Protein AF-A0A7Y2C614-F1 (afdb_monomer)

Solvent-accessible surface area (backbone atoms only — not comparable to full-atom values): 9494 Å² total; per-residue (Å²): 139,79,87,82,84,84,81,88,76,89,83,81,56,65,73,53,53,55,50,49,54,54,52,40,41,75,61,84,41,63,89,49,64,49,43,45,49,85,45,67,64,65,58,28,58,94,60,48,31,34,58,97,45,96,91,49,75,61,39,69,58,68,28,55,47,44,33,41,25,69,54,61,46,73,26,43,37,37,34,22,42,84,86,68,48,63,37,34,73,50,75,46,79,42,54,58,39,83,37,81,40,85,37,59,55,62,41,41,70,73,58,49,68,58,92,55,95,81,45,91,43,73,86,66,60,60,34,84,73,67,50,25,65,67,64,63,46,56,34,34,43,35,44,35,47,90,92,44,71,27,60,32,66,37,75,32,43,74,57,130

pLDDT: mean 85.51, std 15.62, range [33.28, 97.94]

Nearest PDB structures (foldseek):
  6ej9-assembly1_A  TM=6.395E-01  e=1.000E-02  Homo sapiens
  6ejd-assembly1_A  TM=6.371E-01  e=1.000E-02  Homo sapiens
  6foa-assembly1_A  TM=6.593E-01  e=1.652E-02  Homo sapiens
  6eja-assembly1_A  TM=6.720E-01  e=2.309E-02  Homo sapiens
  5n6u-assembly2_D  TM=4.692E-01  e=2.886E-02  Dictyoglomus thermophilum H-6-12

Mean predicted aligned error: 7.91 Å

Sequence (160 aa):
READLLVGTHGRSIFKIDLEHVRAVAGDVADQSLFVFDIDVPRFQEGWGTRRASYVDYRVPSAEIVVYSASAGEAQLALSDEDGRSLKDWKTQLDAGLNYLDYDLTVDTEKLRSRRKNNPYADWGPSDDGQTYLREGTYQITVTLGSDSASSEIELKSGR

Foldseek 3Di:
DDPDDDDDDPDDPPVVVVVVLVVCCVPVCVPPQKEKDAKDFDADDPQAQHDPDPPDDGRFTKIKIKMAHQAWDKKKKFKFAPVRQTFAIDIDTDHHGIDIDIDRQFGDPVSQDDPDPPRVCPVFAAHPNRTTHDHAHKMKMWMDDDPDIYIYIDGHHHDD

Structure (mmCIF, N/CA/C/O backbone):
data_AF-A0A7Y2C614-F1
#
_entry.id   AF-A0A7Y2C614-F1
#
loop_
_atom_site.group_PDB
_atom_site.id
_atom_site.type_symbol
_atom_site.label_atom_id
_atom_site.label_alt_id
_atom_site.label_comp_id
_atom_site.label_asym_id
_atom_site.label_entity_id
_atom_site.label_seq_id
_atom_site.pdbx_PDB_ins_code
_atom_site.Cartn_x
_atom_site.Cartn_y
_atom_site.Cartn_z
_atom_site.occupancy
_atom_site.B_iso_or_equiv
_atom_site.auth_seq_id
_atom_site.auth_comp_id
_atom_site.auth_asym_id
_atom_site.auth_atom_id
_atom_site.pdbx_PDB_model_num
ATOM 1 N N . ARG A 1 1 ? -26.028 -28.472 16.940 1.00 33.28 1 ARG A N 1
ATOM 2 C CA . ARG A 1 1 ? -26.827 -27.971 15.796 1.00 33.28 1 ARG A CA 1
ATOM 3 C C . ARG A 1 1 ? -25.909 -27.017 15.066 1.00 33.28 1 ARG A C 1
ATOM 5 O O . ARG A 1 1 ? -25.737 -25.899 15.524 1.00 33.28 1 ARG A O 1
ATOM 12 N N . GLU A 1 2 ? -25.212 -27.543 14.071 1.00 37.44 2 GLU A N 1
ATOM 13 C CA . GLU A 1 2 ? -24.121 -26.878 13.365 1.00 37.44 2 GLU A CA 1
ATOM 14 C C . GLU A 1 2 ? -24.700 -26.272 12.087 1.00 37.44 2 GLU A C 1
ATOM 16 O O . GLU A 1 2 ? -25.450 -26.931 11.366 1.00 37.44 2 GLU A O 1
ATOM 21 N N . ALA A 1 3 ? -24.466 -24.978 11.890 1.00 36.94 3 ALA A N 1
ATOM 22 C CA . ALA A 1 3 ? -24.889 -24.265 10.697 1.00 36.94 3 ALA A CA 1
ATOM 23 C C . ALA A 1 3 ? -23.802 -24.444 9.632 1.00 36.94 3 ALA A C 1
ATOM 25 O O . ALA A 1 3 ? -22.878 -23.641 9.540 1.00 36.94 3 ALA A O 1
ATOM 26 N N . ASP A 1 4 ? -23.901 -25.522 8.857 1.00 43.16 4 ASP A N 1
ATOM 27 C CA . ASP A 1 4 ? -23.047 -25.739 7.692 1.00 43.16 4 ASP A CA 1
ATOM 28 C C . ASP A 1 4 ? -23.547 -24.868 6.531 1.00 43.16 4 ASP A C 1
ATOM 30 O O . ASP A 1 4 ? -24.510 -25.202 5.837 1.00 43.16 4 ASP A O 1
ATOM 34 N N . LEU A 1 5 ? -22.903 -23.716 6.330 1.00 39.94 5 LEU A N 1
ATOM 35 C CA . LEU A 1 5 ? -23.118 -22.874 5.156 1.00 39.94 5 LEU A CA 1
ATOM 36 C C . LEU A 1 5 ? -22.248 -23.403 4.004 1.00 39.94 5 LEU A C 1
ATOM 38 O O . LEU A 1 5 ? -21.085 -23.032 3.862 1.00 39.94 5 LEU A O 1
ATOM 42 N N . LEU A 1 6 ? -22.811 -24.286 3.177 1.00 44.69 6 LEU A N 1
ATOM 43 C CA . LEU A 1 6 ? -22.224 -24.661 1.889 1.00 44.69 6 LEU A CA 1
ATOM 44 C C . LEU A 1 6 ? -22.707 -23.703 0.796 1.00 44.69 6 LEU A C 1
ATOM 46 O O . LEU A 1 6 ? -23.869 -23.748 0.394 1.00 44.69 6 LEU A O 1
ATOM 50 N N . VAL A 1 7 ? -21.790 -22.898 0.259 1.00 46.34 7 VAL A N 1
ATOM 51 C CA . VAL A 1 7 ? -21.978 -22.195 -1.016 1.00 46.34 7 VAL A CA 1
ATOM 52 C C . VAL A 1 7 ? -20.758 -22.472 -1.884 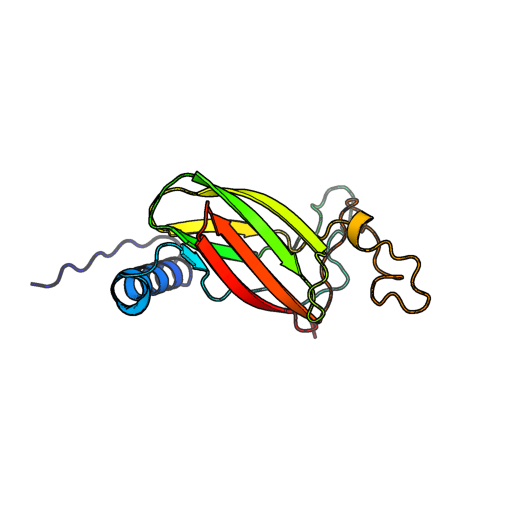1.00 46.34 7 VAL A C 1
ATOM 54 O O . VAL A 1 7 ? -19.643 -22.072 -1.567 1.00 46.34 7 VAL A O 1
ATOM 57 N N . GLY A 1 8 ? -20.962 -23.219 -2.967 1.00 50.34 8 GLY A N 1
ATOM 58 C CA . GLY A 1 8 ? -19.929 -23.493 -3.955 1.00 50.34 8 GLY A CA 1
ATOM 59 C C . GLY A 1 8 ? -20.126 -22.630 -5.189 1.00 50.34 8 GLY A C 1
ATOM 60 O O . GLY A 1 8 ? -21.161 -22.753 -5.826 1.00 50.34 8 GLY A O 1
ATOM 61 N N . THR A 1 9 ? -19.122 -21.832 -5.557 1.00 49.38 9 THR A N 1
ATOM 62 C CA . THR A 1 9 ? -18.783 -21.475 -6.948 1.00 49.38 9 THR A CA 1
ATOM 63 C C . THR A 1 9 ? -17.279 -21.141 -6.993 1.00 49.38 9 THR A C 1
ATOM 65 O O . THR A 1 9 ? -16.779 -20.451 -6.115 1.00 49.38 9 THR A O 1
ATOM 68 N N . HIS A 1 10 ? -16.530 -21.758 -7.919 1.00 37.72 10 HIS A N 1
ATOM 69 C CA . HIS A 1 10 ? -15.061 -21.669 -8.091 1.00 37.72 10 HIS A CA 1
ATOM 70 C C . HIS A 1 10 ? -14.206 -21.693 -6.797 1.00 37.72 10 HIS A C 1
ATOM 72 O O . HIS A 1 10 ? -13.397 -20.813 -6.524 1.00 37.72 10 HIS A O 1
ATOM 78 N N . GLY A 1 11 ? -14.358 -22.768 -6.011 1.00 43.41 11 GLY A N 1
ATOM 79 C CA . GLY A 1 11 ? -13.537 -23.057 -4.827 1.00 43.41 11 GLY A CA 1
ATOM 80 C C . GLY A 1 11 ? -12.093 -23.405 -5.203 1.00 43.41 11 GLY A C 1
ATOM 81 O O . GLY A 1 11 ? -11.851 -24.260 -6.053 1.00 43.41 11 GLY A O 1
ATOM 82 N N . ARG A 1 12 ? -11.086 -22.791 -4.578 1.00 54.78 12 ARG A N 1
ATOM 83 C CA . ARG A 1 12 ? -10.614 -23.254 -3.260 1.00 54.78 12 ARG A CA 1
ATOM 84 C C . ARG A 1 12 ? -9.879 -22.206 -2.405 1.00 54.78 12 ARG A C 1
ATOM 86 O O . ARG A 1 12 ? -9.436 -22.579 -1.324 1.00 54.78 12 ARG A O 1
ATOM 93 N N . SER A 1 13 ? -9.766 -20.947 -2.833 1.00 50.06 13 SER A N 1
ATOM 94 C CA . SER A 1 13 ? -8.919 -19.971 -2.117 1.00 50.06 13 SER A CA 1
ATOM 95 C C . SER A 1 13 ? -9.679 -18.787 -1.509 1.00 50.06 13 SER A C 1
ATOM 97 O O . SER A 1 13 ? -9.428 -18.479 -0.353 1.00 50.06 13 SER A O 1
ATOM 99 N 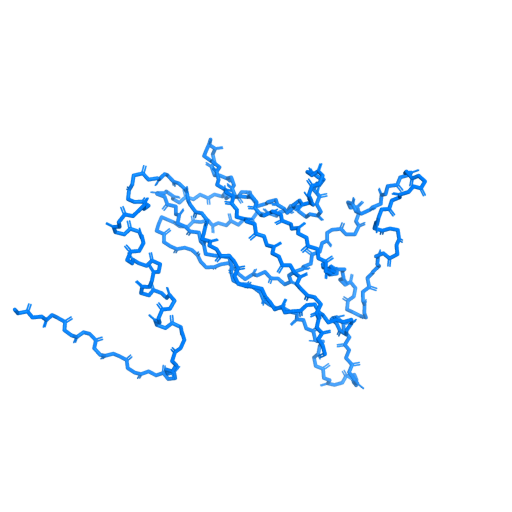N . ILE A 1 14 ? -10.661 -18.204 -2.209 1.00 53.38 14 ILE A N 1
ATOM 100 C CA . ILE A 1 14 ? -11.340 -16.963 -1.768 1.00 53.38 14 ILE A CA 1
ATOM 101 C C . ILE A 1 14 ? -12.111 -17.179 -0.453 1.00 53.38 14 ILE A C 1
ATOM 103 O O . ILE A 1 14 ? -11.808 -16.559 0.555 1.00 53.38 14 ILE A O 1
ATOM 107 N N . PHE A 1 15 ? -12.986 -18.191 -0.398 1.00 56.25 15 PHE A N 1
ATOM 108 C CA . PHE A 1 15 ? -13.737 -18.517 0.826 1.00 56.25 15 PHE A CA 1
ATOM 109 C C . PHE A 1 15 ? -12.861 -18.863 2.033 1.00 56.25 15 PHE A C 1
ATOM 111 O O . PHE A 1 15 ? -13.301 -18.728 3.172 1.00 56.25 15 PHE A O 1
ATOM 118 N N . LYS A 1 16 ? -11.651 -19.386 1.800 1.00 58.94 16 LYS A N 1
ATOM 119 C CA . LYS A 1 16 ? -10.745 -19.742 2.891 1.00 58.94 16 LYS A CA 1
ATOM 120 C C . LYS A 1 16 ? -10.146 -18.478 3.509 1.00 58.94 16 LYS A C 1
ATOM 122 O O . LYS A 1 16 ? -10.132 -18.387 4.730 1.00 58.94 16 LYS A O 1
ATOM 127 N N . ILE A 1 17 ? -9.711 -17.546 2.662 1.00 60.88 17 ILE A N 1
ATOM 128 C CA . ILE A 1 17 ? -9.148 -16.249 3.046 1.00 60.88 17 ILE A CA 1
ATOM 129 C C . ILE A 1 17 ? -10.208 -15.431 3.800 1.00 60.88 17 ILE A C 1
ATOM 131 O O . ILE A 1 17 ? -9.982 -15.046 4.943 1.00 60.88 17 ILE A O 1
ATOM 135 N N . ASP A 1 18 ? -11.419 -15.303 3.249 1.00 68.00 18 ASP A N 1
ATOM 136 C CA . ASP A 1 18 ? -12.519 -14.584 3.911 1.00 68.00 18 ASP A CA 1
ATOM 137 C C . ASP A 1 18 ? -12.867 -15.186 5.280 1.00 68.00 18 ASP A C 1
ATOM 139 O O . ASP A 1 18 ? -13.074 -14.470 6.259 1.00 68.00 18 ASP A O 1
ATOM 143 N N . LEU A 1 19 ? -12.919 -16.519 5.384 1.00 72.06 19 LEU A N 1
ATOM 144 C CA . LEU A 1 19 ? -13.239 -17.194 6.641 1.00 72.06 19 LEU A CA 1
ATOM 145 C C . LEU A 1 19 ? -12.116 -17.058 7.678 1.00 72.06 19 LEU A C 1
ATOM 147 O O . LEU A 1 19 ? -12.401 -17.036 8.875 1.00 72.06 19 LEU A O 1
ATOM 151 N N . GLU A 1 20 ? -10.862 -16.984 7.241 1.00 76.88 20 GLU A N 1
ATOM 152 C CA . GLU A 1 20 ? -9.706 -16.713 8.096 1.00 76.88 20 GLU A CA 1
ATOM 153 C C . GLU A 1 20 ? -9.769 -15.291 8.655 1.00 76.88 20 GLU A C 1
ATOM 155 O O . GLU A 1 20 ? -9.737 -15.128 9.875 1.00 76.88 20 GLU A O 1
ATOM 160 N N . HIS A 1 21 ? -10.016 -14.292 7.804 1.00 78.00 21 HIS A N 1
ATOM 161 C CA . HIS A 1 21 ? -10.207 -12.902 8.221 1.00 78.00 21 HIS A CA 1
ATOM 162 C C . HIS A 1 21 ? -11.397 -12.736 9.169 1.00 78.00 21 HIS A C 1
ATOM 164 O O . HIS A 1 21 ? -11.279 -12.099 10.213 1.00 78.00 21 HIS A O 1
ATOM 170 N N . VAL A 1 22 ? -12.538 -13.365 8.873 1.00 75.06 22 VAL A N 1
ATOM 171 C CA . VAL A 1 22 ? -13.722 -13.321 9.748 1.00 75.06 22 VAL A CA 1
ATOM 172 C C . VAL A 1 22 ? -13.445 -13.975 11.106 1.00 75.06 22 VAL A C 1
ATOM 174 O O . VAL A 1 22 ? -13.861 -13.446 12.138 1.00 75.06 22 VAL A O 1
ATOM 177 N N . ARG A 1 23 ? -12.733 -15.110 11.140 1.00 73.44 23 ARG A N 1
ATOM 178 C CA . ARG A 1 23 ? -12.341 -15.765 12.402 1.00 73.44 23 ARG A CA 1
ATOM 179 C C . ARG A 1 23 ? -11.353 -14.920 13.198 1.00 73.44 23 ARG A C 1
ATOM 181 O O . ARG A 1 23 ? -11.505 -14.835 14.412 1.00 73.44 23 ARG A O 1
ATOM 188 N N . ALA A 1 24 ? -10.393 -14.293 12.527 1.00 74.94 24 ALA A N 1
ATOM 189 C CA . ALA A 1 24 ? -9.444 -13.385 13.153 1.00 74.94 24 ALA A CA 1
ATOM 190 C C . ALA A 1 24 ? -10.155 -12.162 13.751 1.00 74.94 24 ALA A C 1
ATOM 192 O O . ALA A 1 24 ? -9.875 -11.801 14.891 1.00 74.94 24 ALA A O 1
ATOM 193 N N . VAL A 1 25 ? -11.153 -11.593 13.060 1.00 75.38 25 VAL A N 1
ATOM 194 C CA . VAL A 1 25 ? -11.976 -10.505 13.616 1.00 75.38 25 VAL A CA 1
ATOM 195 C C . VAL A 1 25 ? -12.727 -10.933 14.873 1.00 75.38 25 VAL A C 1
ATOM 197 O O . VAL A 1 25 ? -12.771 -10.187 15.846 1.00 75.38 25 VAL A O 1
ATOM 200 N N . ALA A 1 26 ? -13.280 -12.145 14.890 1.00 67.50 26 ALA A N 1
ATOM 201 C CA . ALA A 1 26 ? -13.992 -12.670 16.053 1.00 67.50 26 ALA A CA 1
ATOM 202 C C . ALA A 1 26 ? -13.082 -13.008 17.254 1.00 67.50 26 ALA A C 1
ATOM 204 O O . ALA A 1 26 ? -13.599 -13.212 18.353 1.00 67.50 26 ALA A O 1
ATOM 205 N N . GLY A 1 27 ? -11.764 -13.108 17.048 1.00 72.50 27 GLY A N 1
ATOM 206 C CA . GLY A 1 27 ? -10.778 -13.443 18.077 1.00 72.50 27 GLY A CA 1
ATOM 207 C C . GLY A 1 27 ? -9.857 -12.274 18.422 1.00 72.50 27 GLY A C 1
ATOM 208 O O . GLY A 1 27 ? -10.028 -11.635 19.455 1.00 72.50 27 GLY A O 1
ATOM 209 N N . ASP A 1 28 ? -8.878 -12.014 17.556 1.00 64.44 28 ASP A N 1
ATOM 210 C CA . ASP A 1 28 ? -7.701 -11.178 17.834 1.00 64.44 28 ASP A CA 1
ATOM 211 C C . ASP A 1 28 ? -7.905 -9.682 17.527 1.00 64.44 28 ASP A C 1
ATOM 213 O O . ASP A 1 28 ? -7.175 -8.827 18.038 1.00 64.44 28 ASP A O 1
ATOM 217 N N . VAL A 1 29 ? -8.904 -9.347 16.702 1.00 69.19 29 VAL A N 1
ATOM 218 C CA . VAL A 1 29 ? -9.165 -7.967 16.239 1.00 69.19 29 VAL A CA 1
ATOM 219 C C . VAL A 1 29 ? -10.410 -7.349 16.895 1.00 69.19 29 VAL A C 1
ATOM 221 O O . VAL A 1 29 ? -10.700 -6.175 16.690 1.00 69.19 29 VAL A O 1
ATOM 224 N N . ALA A 1 30 ? -11.138 -8.104 1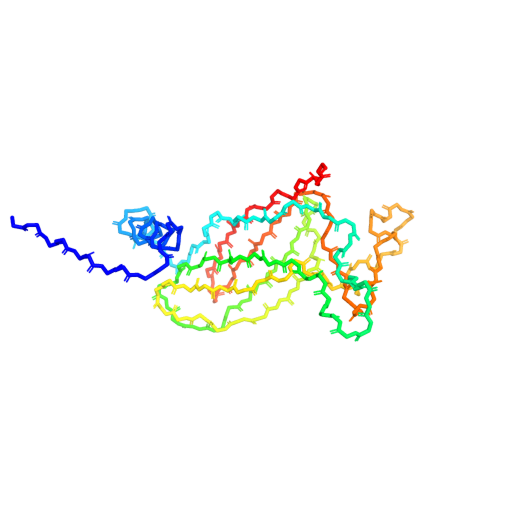7.724 1.00 66.94 30 ALA A N 1
ATOM 225 C CA . ALA A 1 30 ? -12.422 -7.678 18.291 1.00 66.94 30 ALA A CA 1
ATOM 226 C C . ALA A 1 30 ? -12.349 -6.364 19.099 1.00 66.94 30 ALA A C 1
ATOM 228 O O . ALA A 1 30 ? -13.314 -5.601 19.109 1.00 66.94 30 ALA A O 1
ATOM 229 N N . ASP A 1 31 ? -11.203 -6.085 19.728 1.00 77.12 31 ASP A N 1
ATOM 230 C CA . ASP A 1 31 ? -10.973 -4.885 20.545 1.00 77.12 31 ASP A CA 1
ATOM 231 C C . ASP A 1 31 ? -10.205 -3.768 19.806 1.00 77.12 31 ASP A C 1
ATOM 233 O O . ASP A 1 31 ? -9.894 -2.732 20.398 1.00 77.12 31 ASP A O 1
ATOM 237 N N . GLN A 1 32 ? -9.867 -3.956 18.526 1.00 84.62 32 GLN A N 1
ATOM 238 C CA . GLN A 1 32 ? -9.080 -2.991 17.754 1.00 84.62 32 GLN A CA 1
ATOM 239 C C . GLN A 1 32 ? -9.988 -2.052 16.950 1.00 84.62 32 GLN A C 1
ATOM 241 O O . GLN A 1 32 ? -10.994 -2.469 16.385 1.00 84.62 32 GLN A O 1
ATOM 246 N N . SER A 1 33 ? -9.634 -0.769 16.868 1.00 90.88 33 SER A N 1
ATOM 247 C CA . SER A 1 33 ? -10.349 0.223 16.047 1.00 90.88 33 SER A CA 1
ATOM 248 C C . SER A 1 33 ? -10.013 0.107 14.556 1.00 90.88 33 SER A C 1
ATOM 250 O O . SER A 1 33 ? -10.853 0.398 13.702 1.00 90.88 33 SER A O 1
ATOM 252 N N . LEU A 1 34 ? -8.796 -0.340 14.242 1.00 94.12 34 LEU A N 1
ATOM 253 C CA . LEU A 1 34 ? -8.270 -0.502 12.892 1.00 94.12 34 LEU A CA 1
ATOM 254 C C . LEU A 1 34 ? -7.211 -1.611 12.891 1.00 94.12 34 LEU A C 1
ATOM 256 O O . LEU A 1 34 ? -6.363 -1.648 13.779 1.00 94.12 34 LEU A O 1
ATOM 260 N N . PHE A 1 35 ? -7.232 -2.480 11.884 1.00 93.94 35 PHE A N 1
ATOM 261 C CA . PHE A 1 35 ? -6.248 -3.549 11.725 1.00 93.94 35 PHE A CA 1
ATOM 262 C C . PHE A 1 35 ? -5.998 -3.840 10.250 1.00 93.94 35 PHE A C 1
ATOM 264 O O . PHE A 1 35 ? -6.931 -3.836 9.448 1.00 93.94 35 PHE A O 1
ATOM 271 N N . VAL A 1 36 ? -4.742 -4.106 9.902 1.00 93.69 36 VAL A N 1
ATOM 272 C CA . VAL A 1 36 ? -4.325 -4.488 8.550 1.00 93.69 36 VAL A CA 1
ATOM 273 C C . VAL A 1 36 ? -3.801 -5.910 8.633 1.00 93.69 36 VAL A C 1
ATOM 275 O O . VAL A 1 36 ? -2.928 -6.190 9.451 1.00 93.69 36 VAL A O 1
ATOM 278 N N . PHE A 1 37 ? -4.357 -6.793 7.814 1.00 92.25 37 PHE A N 1
ATOM 279 C CA . PHE A 1 37 ? -3.932 -8.187 7.756 1.00 92.25 37 PHE A CA 1
ATOM 280 C C . PHE A 1 37 ? -2.585 -8.334 7.041 1.00 92.25 37 PHE A C 1
ATOM 282 O O . PHE A 1 37 ? -2.078 -7.392 6.422 1.00 92.25 37 PHE A O 1
ATOM 289 N N . ASP A 1 38 ? -1.998 -9.526 7.124 1.00 90.44 38 ASP A N 1
ATOM 290 C CA . ASP A 1 38 ? -0.832 -9.875 6.318 1.00 90.44 38 ASP A CA 1
ATOM 291 C C . ASP A 1 38 ? -1.187 -9.766 4.829 1.00 90.44 38 ASP A C 1
ATOM 293 O O . ASP A 1 38 ? -2.248 -10.215 4.390 1.00 90.44 38 ASP A O 1
ATOM 297 N N . ILE A 1 39 ? -0.310 -9.126 4.055 1.00 90.69 39 ILE A N 1
ATOM 298 C CA . ILE A 1 39 ? -0.572 -8.815 2.649 1.00 90.69 39 ILE A CA 1
ATOM 299 C C . ILE A 1 39 ? 0.203 -9.800 1.782 1.00 90.69 39 ILE A C 1
ATOM 301 O O . ILE A 1 39 ? 1.425 -9.713 1.636 1.00 90.69 39 ILE A O 1
ATOM 305 N N . ASP A 1 40 ? -0.528 -10.719 1.160 1.00 89.12 40 ASP A N 1
ATOM 306 C CA . ASP A 1 40 ? 0.042 -11.636 0.183 1.00 89.12 40 ASP A CA 1
ATOM 307 C C . ASP A 1 40 ? 0.364 -10.897 -1.119 1.00 89.12 40 ASP A C 1
ATOM 309 O O . ASP A 1 40 ? -0.503 -10.330 -1.789 1.00 89.12 40 ASP A O 1
ATOM 313 N N . VAL A 1 41 ? 1.636 -10.947 -1.511 1.00 91.19 41 VAL A N 1
ATOM 314 C CA . VAL A 1 41 ? 2.135 -10.282 -2.716 1.00 91.19 41 VAL A CA 1
ATOM 315 C C . VAL A 1 41 ? 2.731 -11.268 -3.719 1.00 91.19 41 VAL A C 1
ATOM 317 O O . VAL A 1 41 ? 3.380 -12.252 -3.342 1.00 91.19 41 VAL A O 1
ATOM 320 N N . PRO A 1 42 ? 2.556 -11.026 -5.032 1.00 89.62 42 PRO A N 1
ATOM 321 C CA . PRO A 1 42 ? 3.236 -11.804 -6.052 1.00 89.62 42 PRO A CA 1
ATOM 322 C C . PRO A 1 42 ? 4.752 -11.595 -5.979 1.00 89.62 42 PRO A C 1
ATOM 324 O O . PRO A 1 42 ? 5.253 -10.551 -5.563 1.00 89.62 42 PRO A O 1
ATOM 327 N N . ARG A 1 43 ? 5.506 -12.582 -6.472 1.00 90.06 43 ARG A N 1
ATOM 328 C CA . ARG A 1 43 ? 6.948 -12.407 -6.688 1.00 90.06 43 ARG A CA 1
ATOM 329 C C . ARG A 1 43 ? 7.201 -11.320 -7.722 1.00 90.06 43 ARG A C 1
ATOM 331 O O . ARG A 1 43 ? 6.513 -11.283 -8.746 1.00 90.06 43 ARG A O 1
ATOM 338 N N . PHE A 1 44 ? 8.240 -10.528 -7.485 1.00 90.06 44 PHE A N 1
ATOM 339 C CA . PHE A 1 44 ? 8.709 -9.521 -8.420 1.00 90.06 44 PHE A CA 1
ATOM 340 C C . PHE A 1 44 ? 9.035 -10.138 -9.784 1.00 90.06 44 PHE A C 1
ATOM 342 O O . PHE A 1 44 ? 9.639 -11.213 -9.878 1.00 90.06 44 PHE A O 1
ATOM 349 N N . GLN A 1 45 ? 8.630 -9.449 -10.850 1.00 88.00 45 GLN A N 1
ATOM 350 C CA . GLN A 1 45 ? 8.937 -9.812 -12.228 1.00 88.00 45 GLN A CA 1
ATOM 351 C C . GLN A 1 45 ? 9.300 -8.549 -13.006 1.00 88.00 45 GLN A C 1
ATOM 353 O O . GLN A 1 45 ? 8.508 -7.615 -13.068 1.00 88.00 45 GLN A O 1
ATOM 358 N N . GLU A 1 46 ? 10.442 -8.565 -13.694 1.00 86.06 46 GLU A N 1
ATOM 359 C CA . GLU A 1 46 ? 10.932 -7.414 -14.473 1.00 86.06 46 GLU A CA 1
ATOM 360 C C . GLU A 1 46 ? 9.958 -6.954 -15.571 1.00 86.06 46 GLU A C 1
ATOM 362 O O . GLU A 1 46 ? 10.002 -5.812 -16.007 1.00 86.06 46 GLU A O 1
ATOM 367 N N . GLY A 1 47 ? 9.069 -7.840 -16.029 1.00 88.75 47 GLY A N 1
ATOM 368 C CA . GLY A 1 47 ? 8.106 -7.550 -17.091 1.00 88.75 47 GLY A CA 1
ATOM 369 C C . GLY A 1 47 ? 6.802 -6.892 -16.636 1.00 88.75 47 GLY A C 1
ATOM 370 O O . GLY A 1 47 ? 5.848 -6.912 -17.417 1.00 88.75 47 GLY A O 1
ATOM 371 N N . TRP A 1 48 ? 6.692 -6.401 -15.401 1.00 94.12 48 TRP A N 1
ATOM 372 C CA . TRP A 1 48 ? 5.519 -5.623 -14.992 1.00 94.12 48 TRP A CA 1
ATOM 373 C C . TRP A 1 48 ? 5.401 -4.326 -15.799 1.00 94.12 48 TRP A C 1
ATOM 375 O O . TRP A 1 48 ? 6.401 -3.746 -16.204 1.00 94.12 48 TRP A O 1
ATOM 385 N N . GLY A 1 49 ? 4.168 -3.943 -16.125 1.00 92.56 49 GLY A N 1
ATOM 386 C CA . GLY A 1 49 ? 3.863 -2.801 -16.987 1.00 92.56 49 GLY A CA 1
ATOM 387 C C . GLY A 1 49 ? 4.324 -2.943 -18.439 1.00 92.56 49 GLY A C 1
ATOM 388 O O . GLY A 1 49 ? 4.359 -1.959 -19.172 1.00 92.56 49 GLY A O 1
ATOM 389 N N . THR A 1 50 ? 4.674 -4.156 -18.886 1.00 94.00 50 THR A N 1
ATOM 390 C CA . THR A 1 50 ? 5.032 -4.446 -20.288 1.00 94.00 50 THR A CA 1
ATOM 391 C C . THR A 1 50 ? 3.942 -5.255 -20.985 1.00 94.00 50 THR A C 1
ATOM 393 O O . THR A 1 50 ? 3.152 -5.959 -20.346 1.00 94.00 50 THR A O 1
ATOM 396 N N . ARG A 1 51 ? 3.907 -5.198 -22.320 1.00 92.31 51 ARG A N 1
ATOM 397 C CA . ARG A 1 51 ? 3.031 -6.037 -23.154 1.00 92.31 51 ARG A CA 1
ATOM 398 C C . ARG A 1 51 ? 3.781 -6.597 -24.354 1.00 92.31 51 ARG A C 1
ATOM 400 O O . ARG A 1 51 ? 4.670 -5.962 -24.908 1.00 92.31 51 ARG A O 1
ATOM 407 N N . ARG A 1 52 ? 3.396 -7.797 -24.791 1.00 88.94 52 ARG A N 1
ATOM 408 C CA . ARG A 1 52 ? 4.083 -8.513 -25.887 1.00 88.94 52 ARG A CA 1
ATOM 409 C C . ARG A 1 52 ? 3.616 -8.088 -27.280 1.00 88.94 52 ARG A C 1
ATOM 411 O O . ARG A 1 52 ? 4.301 -8.350 -28.262 1.00 88.94 52 ARG A O 1
ATOM 418 N N . ALA A 1 53 ? 2.437 -7.480 -27.365 1.00 90.12 53 ALA A N 1
ATOM 419 C CA . ALA A 1 53 ? 1.861 -6.953 -28.592 1.00 90.12 53 ALA A CA 1
ATOM 420 C C . ALA A 1 53 ? 0.836 -5.862 -28.261 1.00 90.12 53 ALA A C 1
ATOM 422 O O . ALA A 1 53 ? 0.242 -5.874 -27.186 1.00 90.12 53 ALA A O 1
ATOM 423 N N . SER A 1 54 ? 0.582 -4.949 -29.201 1.00 87.38 54 SER A N 1
ATOM 424 C CA . SER A 1 54 ? -0.294 -3.786 -28.987 1.00 87.38 54 SER A CA 1
ATOM 425 C C . SER A 1 54 ? -1.762 -4.120 -28.690 1.00 87.38 54 SER A C 1
ATOM 427 O O . SER A 1 54 ? -2.494 -3.245 -28.243 1.00 87.38 54 SER A O 1
ATOM 429 N N . TYR A 1 55 ? -2.193 -5.354 -28.960 1.00 90.19 55 TYR A N 1
ATOM 430 C CA . TYR A 1 55 ? -3.557 -5.849 -28.736 1.00 90.19 55 TYR A CA 1
ATOM 431 C C . TYR A 1 55 ? -3.710 -6.675 -27.448 1.00 90.19 55 TYR A C 1
ATOM 433 O O . TYR A 1 55 ? -4.788 -7.203 -27.198 1.00 90.19 55 TYR A O 1
ATOM 441 N N . VAL A 1 56 ? -2.637 -6.838 -26.667 1.00 90.25 56 VAL A N 1
ATOM 442 C CA . VAL A 1 56 ? -2.657 -7.539 -25.377 1.00 90.25 56 VAL A CA 1
ATOM 443 C C . VAL A 1 56 ? -2.548 -6.508 -24.260 1.00 90.25 56 VAL A C 1
ATOM 445 O O . VAL A 1 56 ? -1.812 -5.526 -24.398 1.00 90.25 56 VAL A O 1
ATOM 448 N N . ASP A 1 57 ? -3.260 -6.754 -23.164 1.00 90.88 57 ASP A N 1
ATOM 449 C CA . ASP A 1 57 ? -3.181 -5.934 -21.962 1.00 90.88 57 ASP A CA 1
ATOM 450 C C . ASP A 1 57 ? -1.773 -5.945 -21.356 1.00 90.88 57 ASP A C 1
ATOM 452 O O . ASP A 1 57 ? -0.975 -6.873 -21.547 1.00 90.88 57 ASP A O 1
ATOM 456 N N . TYR A 1 58 ? -1.463 -4.881 -20.623 1.00 93.19 58 TYR A N 1
ATOM 457 C CA . TYR A 1 58 ? -0.225 -4.789 -19.866 1.00 93.19 58 TYR A CA 1
ATOM 458 C C . TYR A 1 58 ? -0.209 -5.812 -18.734 1.00 93.19 58 TYR A C 1
ATOM 460 O O . TYR A 1 58 ? -1.227 -6.120 -18.113 1.00 93.19 58 TYR A O 1
ATOM 468 N N . ARG A 1 59 ? 0.975 -6.351 -18.454 1.00 91.81 59 ARG A N 1
ATOM 469 C CA . ARG A 1 59 ? 1.178 -7.256 -17.328 1.00 91.81 59 ARG A CA 1
ATOM 470 C C . ARG A 1 59 ? 1.261 -6.444 -16.037 1.00 91.81 59 ARG A C 1
ATOM 472 O O . ARG A 1 59 ? 2.346 -6.017 -15.663 1.00 91.81 59 ARG A O 1
ATOM 479 N N . VAL A 1 60 ? 0.141 -6.267 -15.351 1.00 92.88 60 VAL A N 1
ATOM 480 C CA . VAL A 1 60 ? 0.071 -5.530 -14.079 1.00 92.88 60 VAL A CA 1
ATOM 481 C C . VAL A 1 60 ? -0.020 -6.527 -12.914 1.00 92.88 60 VAL A C 1
ATOM 483 O O . VAL A 1 60 ? -0.784 -7.493 -13.014 1.00 92.88 60 VAL A O 1
ATOM 486 N N . PRO A 1 61 ? 0.780 -6.381 -11.841 1.00 93.62 61 PRO A N 1
ATOM 487 C CA . PRO A 1 61 ? 0.616 -7.195 -10.642 1.00 93.62 61 PRO A CA 1
ATOM 488 C C . PRO A 1 61 ? -0.628 -6.774 -9.854 1.00 93.62 61 PRO A C 1
ATOM 490 O O . PRO A 1 61 ? -1.151 -5.681 -10.031 1.00 93.62 61 PRO A O 1
ATOM 493 N N . SER A 1 62 ? -1.081 -7.641 -8.953 1.00 91.31 62 SER A N 1
ATOM 494 C CA . SER A 1 62 ? -2.186 -7.346 -8.043 1.00 91.31 62 SER A CA 1
ATOM 495 C C . SER A 1 62 ? -1.866 -7.920 -6.673 1.00 91.31 62 SER A C 1
ATOM 497 O O . SER A 1 62 ? -1.364 -9.044 -6.580 1.00 91.31 62 SER A O 1
ATOM 499 N N . ALA A 1 63 ? -2.165 -7.150 -5.639 1.00 92.12 63 ALA A N 1
ATOM 500 C CA . ALA A 1 63 ? -2.167 -7.542 -4.242 1.00 92.12 63 ALA A CA 1
ATOM 501 C C . ALA A 1 63 ? -3.464 -7.037 -3.604 1.00 92.12 63 ALA A C 1
ATOM 503 O O . ALA A 1 63 ? -3.972 -5.983 -3.988 1.00 92.12 63 ALA A O 1
ATOM 504 N N . GLU A 1 64 ? -3.990 -7.790 -2.647 1.00 93.81 64 GLU A N 1
ATOM 505 C CA . GLU A 1 64 ? -5.202 -7.425 -1.919 1.00 93.81 64 GLU A CA 1
ATOM 506 C C . GLU A 1 64 ? -4.811 -6.998 -0.506 1.00 93.81 64 GLU A C 1
ATOM 508 O O . GLU A 1 64 ? -4.191 -7.756 0.239 1.00 93.81 64 GLU A O 1
ATOM 513 N N . ILE A 1 65 ? -5.141 -5.760 -0.144 1.00 93.94 65 ILE A N 1
ATOM 514 C CA . ILE A 1 65 ? -4.929 -5.235 1.202 1.00 93.94 65 ILE A CA 1
ATOM 515 C C . ILE A 1 65 ? -6.245 -5.389 1.950 1.00 93.94 65 ILE A C 1
ATOM 517 O O . ILE A 1 65 ? -7.219 -4.690 1.654 1.00 93.94 65 ILE A O 1
ATOM 521 N N . VAL A 1 66 ? -6.266 -6.291 2.929 1.00 94.25 66 VAL A N 1
ATOM 522 C CA . VAL A 1 66 ? -7.441 -6.507 3.773 1.00 94.25 66 VAL A CA 1
ATOM 523 C C . VAL A 1 66 ? -7.312 -5.682 5.045 1.00 94.25 66 VAL A C 1
ATOM 525 O O . VAL A 1 66 ? -6.316 -5.758 5.768 1.00 94.25 66 VAL A O 1
ATOM 528 N N . VAL A 1 67 ? -8.333 -4.873 5.315 1.00 94.12 67 VAL A N 1
ATOM 529 C CA . VAL A 1 67 ? -8.372 -3.947 6.448 1.00 94.12 67 VAL A CA 1
ATOM 530 C C . VAL A 1 67 ? -9.666 -4.151 7.219 1.00 94.12 67 VAL A C 1
ATOM 532 O O . VAL A 1 67 ? -10.756 -4.037 6.661 1.00 94.12 67 VAL A O 1
ATOM 535 N N . TYR A 1 68 ? -9.561 -4.407 8.517 1.00 94.50 68 TYR A N 1
ATOM 536 C CA . TYR A 1 68 ? -10.697 -4.269 9.419 1.00 94.50 68 TYR A CA 1
ATOM 537 C C . TYR A 1 68 ? -10.754 -2.842 9.961 1.00 94.50 68 TYR A C 1
ATOM 539 O O . TYR A 1 68 ? -9.741 -2.305 10.409 1.00 94.50 68 TYR A O 1
ATOM 547 N N . SER A 1 69 ? -11.945 -2.246 9.968 1.00 94.75 69 SER A N 1
ATOM 548 C CA . SER A 1 69 ? -12.199 -0.967 10.624 1.00 94.75 69 SER A CA 1
ATOM 549 C C . SER A 1 69 ? -13.457 -1.023 11.484 1.00 94.75 69 SER A C 1
ATOM 551 O O . SER A 1 69 ? -14.497 -1.508 11.047 1.00 94.75 69 SER A O 1
ATOM 553 N N . ALA A 1 70 ? -13.404 -0.476 12.695 1.00 93.19 70 ALA A N 1
ATOM 554 C CA . ALA A 1 70 ? -14.574 -0.368 13.565 1.00 93.19 70 ALA A CA 1
ATOM 555 C C . ALA A 1 70 ? -15.565 0.726 13.110 1.00 93.19 70 ALA A C 1
ATOM 557 O O . ALA A 1 70 ? -16.705 0.763 13.578 1.00 93.19 70 ALA A O 1
ATOM 558 N N . SER A 1 71 ? -15.156 1.624 12.208 1.00 93.62 71 SER A N 1
ATOM 559 C CA . SER A 1 71 ? -15.960 2.768 11.767 1.00 93.62 71 SER A CA 1
ATOM 560 C C . SER A 1 71 ? -15.727 3.102 10.298 1.00 93.62 71 SER A C 1
ATOM 562 O O . SER A 1 71 ? -14.608 3.014 9.816 1.00 93.62 71 SER A O 1
ATOM 564 N N . ALA A 1 72 ? -16.758 3.571 9.600 1.00 96.38 72 ALA A N 1
ATOM 565 C CA . ALA A 1 72 ? -16.595 4.043 8.229 1.00 96.38 72 ALA A CA 1
ATOM 566 C C . ALA A 1 72 ? -15.910 5.424 8.172 1.00 96.38 72 ALA A C 1
ATOM 568 O O . ALA A 1 72 ? -16.134 6.271 9.041 1.00 96.38 72 ALA A O 1
ATOM 569 N N . GLY A 1 73 ? -15.137 5.689 7.118 1.00 96.75 73 GLY A N 1
ATOM 570 C CA . GLY A 1 73 ? -14.511 6.992 6.882 1.00 96.75 73 GLY A CA 1
ATOM 571 C C . GLY A 1 73 ? -13.459 6.985 5.773 1.00 96.75 73 GLY A C 1
ATOM 572 O O . GLY A 1 73 ? -13.125 5.940 5.221 1.00 96.75 73 GLY A O 1
ATOM 573 N N . GLU A 1 74 ? -12.939 8.168 5.438 1.00 97.94 74 GLU A N 1
ATOM 574 C CA . GLU A 1 74 ? -11.817 8.298 4.502 1.00 97.94 74 GLU A CA 1
ATOM 575 C C . GLU A 1 74 ? -10.511 7.943 5.228 1.00 97.94 74 GLU A C 1
ATOM 577 O O . GLU A 1 74 ? -10.104 8.637 6.163 1.00 97.94 74 GLU A O 1
ATOM 582 N N . ALA A 1 75 ? -9.855 6.869 4.794 1.00 97.62 75 ALA A N 1
ATOM 583 C CA . ALA A 1 75 ? -8.560 6.438 5.294 1.00 97.62 75 ALA A CA 1
ATOM 584 C C . ALA A 1 75 ? -7.427 6.892 4.369 1.00 97.62 75 ALA A C 1
ATOM 586 O O . ALA A 1 75 ? -7.560 6.922 3.142 1.00 97.62 75 ALA A O 1
ATOM 587 N N . GLN A 1 76 ? -6.282 7.200 4.971 1.00 97.88 76 GLN A N 1
ATOM 588 C CA . GLN A 1 76 ? -5.033 7.479 4.277 1.00 97.88 76 GLN A CA 1
ATOM 589 C C . GLN A 1 76 ? -4.155 6.229 4.311 1.00 97.88 76 GLN A C 1
ATOM 591 O O . GLN A 1 76 ? -3.850 5.712 5.383 1.00 97.88 76 GLN A O 1
ATOM 596 N N . LEU A 1 77 ? -3.720 5.777 3.142 1.00 97.56 77 LEU A N 1
ATOM 597 C CA . LEU A 1 77 ? -2.721 4.734 2.982 1.00 97.56 77 LEU A CA 1
ATOM 598 C C . LEU A 1 77 ? -1.382 5.368 2.614 1.00 97.56 77 LEU A C 1
ATOM 600 O O . LEU A 1 77 ? -1.332 6.340 1.850 1.00 97.56 77 LEU A O 1
ATOM 604 N N . ALA A 1 78 ? -0.315 4.807 3.168 1.00 97.56 78 ALA A N 1
ATOM 605 C CA . ALA A 1 78 ? 1.063 5.184 2.903 1.00 97.56 78 ALA A CA 1
ATOM 606 C C . ALA A 1 78 ? 1.918 3.924 2.755 1.00 97.56 78 ALA A C 1
ATOM 608 O O . ALA A 1 78 ? 1.897 3.048 3.616 1.00 97.56 78 ALA A O 1
ATOM 609 N N . LEU A 1 79 ? 2.679 3.850 1.670 1.00 97.44 79 LEU A N 1
ATOM 610 C CA . LEU A 1 79 ? 3.692 2.833 1.427 1.00 97.44 79 LEU A CA 1
ATOM 611 C C . LEU A 1 79 ? 5.061 3.433 1.724 1.00 97.44 79 LEU A C 1
ATOM 613 O O . LEU A 1 79 ? 5.401 4.470 1.147 1.00 97.44 79 LEU A O 1
ATOM 617 N N . SER A 1 80 ? 5.865 2.770 2.548 1.00 96.44 80 SER A N 1
ATOM 618 C CA . SER A 1 80 ? 7.241 3.177 2.835 1.00 96.44 80 SER A CA 1
ATOM 619 C C . SER A 1 80 ? 8.259 2.062 2.628 1.00 96.44 80 SER A C 1
ATOM 621 O O . SER A 1 80 ? 7.923 0.881 2.693 1.00 96.44 80 SER A O 1
ATOM 623 N N . ASP A 1 81 ? 9.508 2.454 2.379 1.00 94.56 81 ASP A N 1
ATOM 624 C CA . ASP A 1 81 ? 10.662 1.550 2.420 1.00 94.5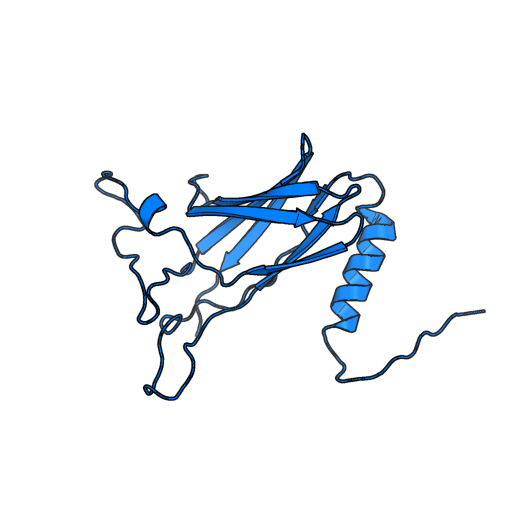6 81 ASP A CA 1
ATOM 625 C C . ASP A 1 81 ? 11.088 1.214 3.864 1.00 94.56 81 ASP A C 1
ATOM 627 O O . ASP A 1 81 ? 10.552 1.764 4.831 1.00 94.56 81 ASP A O 1
ATOM 631 N N . GLU A 1 82 ? 12.067 0.316 4.004 1.00 91.19 82 GLU A N 1
ATOM 632 C CA . GLU A 1 82 ? 12.679 -0.068 5.288 1.00 91.19 82 GLU A CA 1
ATOM 633 C C . GLU A 1 82 ? 13.309 1.113 6.057 1.00 91.19 82 GLU A C 1
ATOM 635 O O . GLU A 1 82 ? 13.396 1.085 7.284 1.00 91.19 82 GLU A O 1
ATOM 640 N N . ASP A 1 83 ? 13.701 2.179 5.351 1.00 88.88 83 ASP A N 1
ATOM 641 C CA . ASP A 1 83 ? 14.248 3.415 5.923 1.00 88.88 83 ASP A CA 1
ATOM 642 C C . ASP A 1 83 ? 13.138 4.413 6.336 1.00 88.88 83 ASP A C 1
ATOM 644 O O . ASP A 1 83 ? 13.431 5.527 6.790 1.00 88.88 83 ASP A O 1
ATOM 648 N N . GLY A 1 84 ? 11.858 4.061 6.157 1.00 88.88 84 GLY A N 1
ATOM 649 C CA . GLY A 1 84 ? 10.698 4.903 6.462 1.00 88.88 84 GLY A CA 1
ATOM 650 C C . GLY A 1 84 ? 10.411 6.005 5.432 1.00 88.88 84 GLY A C 1
ATOM 651 O O . GLY A 1 84 ? 9.666 6.948 5.712 1.00 88.88 84 GLY A O 1
ATOM 652 N N . ARG A 1 85 ? 10.989 5.941 4.231 1.00 90.88 85 ARG A N 1
ATOM 653 C CA . ARG A 1 85 ? 10.712 6.883 3.137 1.00 90.88 85 ARG A CA 1
ATOM 654 C C . ARG A 1 85 ? 9.391 6.531 2.469 1.00 90.88 85 ARG A C 1
ATOM 656 O O . ARG A 1 85 ? 9.245 5.432 1.947 1.00 90.88 85 ARG A O 1
ATOM 663 N N . SER A 1 86 ? 8.463 7.486 2.397 1.00 93.44 86 S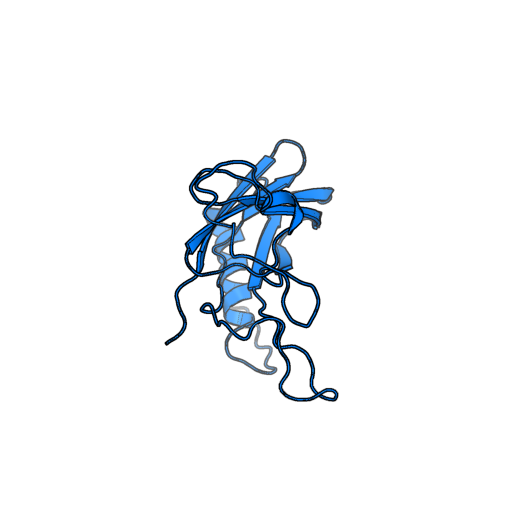ER A N 1
ATOM 664 C CA . SER A 1 86 ? 7.220 7.308 1.633 1.00 93.44 86 SER A CA 1
ATOM 665 C C . SER A 1 86 ? 7.520 7.142 0.138 1.00 93.44 86 SER A C 1
ATOM 667 O O . SER A 1 86 ? 8.197 7.976 -0.470 1.00 93.44 86 SER A O 1
ATOM 669 N N . LEU A 1 87 ? 7.000 6.063 -0.442 1.00 95.81 87 LEU A N 1
ATOM 670 C CA . LEU A 1 87 ? 7.073 5.704 -1.857 1.00 95.81 87 LEU A CA 1
ATOM 671 C C . LEU A 1 87 ? 5.742 5.941 -2.579 1.00 95.81 87 LEU A C 1
ATOM 673 O O . LEU A 1 87 ? 5.747 6.207 -3.778 1.00 95.81 87 LEU A O 1
ATOM 677 N N . LYS A 1 88 ? 4.611 5.865 -1.870 1.00 96.50 88 LYS A N 1
ATOM 678 C CA . LYS A 1 88 ? 3.272 6.166 -2.395 1.00 96.50 88 LYS A CA 1
ATOM 679 C C . LYS A 1 88 ? 2.333 6.536 -1.259 1.00 96.50 88 LYS A C 1
ATOM 681 O O . LYS A 1 88 ? 2.396 5.904 -0.216 1.00 96.50 88 LYS A O 1
ATOM 686 N N . ASP A 1 89 ? 1.458 7.518 -1.468 1.00 96.31 89 ASP A N 1
ATOM 687 C CA . ASP A 1 89 ? 0.344 7.780 -0.544 1.00 96.31 89 ASP A CA 1
ATOM 688 C C . ASP A 1 89 ? -0.956 7.881 -1.348 1.00 96.31 89 ASP A C 1
ATOM 690 O O . ASP A 1 89 ? -0.984 8.500 -2.410 1.00 96.31 89 ASP A O 1
ATOM 694 N N . TRP A 1 90 ? -2.047 7.305 -0.851 1.00 97.19 90 TRP A N 1
ATOM 695 C CA . TRP A 1 90 ? -3.362 7.412 -1.486 1.00 97.19 90 TRP A CA 1
ATOM 696 C C . TRP A 1 90 ? -4.478 7.341 -0.452 1.00 97.19 90 TRP A C 1
ATOM 698 O O . TRP A 1 90 ? -4.260 6.971 0.697 1.00 97.19 90 TRP A O 1
ATOM 708 N N . LYS A 1 91 ? -5.683 7.730 -0.857 1.00 97.19 91 LYS A N 1
ATOM 709 C CA . LYS A 1 91 ? -6.864 7.721 0.004 1.00 97.19 91 LYS A CA 1
ATOM 710 C C . LYS A 1 91 ? -7.853 6.677 -0.473 1.00 97.19 91 LYS A C 1
ATOM 712 O O . LYS A 1 91 ? -7.967 6.447 -1.675 1.00 97.19 91 LYS A O 1
ATOM 717 N N . THR A 1 92 ? -8.580 6.090 0.464 1.00 96.50 92 THR A N 1
ATOM 718 C CA . THR A 1 92 ? -9.705 5.204 0.169 1.00 96.50 92 THR A CA 1
ATOM 719 C C . THR A 1 92 ? -10.832 5.440 1.159 1.00 96.50 92 THR A C 1
ATOM 721 O O . THR A 1 92 ? -10.600 5.896 2.278 1.00 96.50 92 THR A O 1
ATOM 724 N N . GLN A 1 93 ? -12.051 5.099 0.763 1.00 97.06 93 GLN A N 1
ATOM 725 C CA . GLN A 1 93 ? -13.157 5.006 1.700 1.00 97.06 93 GLN A CA 1
ATOM 726 C C . GLN A 1 93 ? -13.126 3.618 2.346 1.00 97.06 93 GLN A C 1
ATOM 728 O O . GLN A 1 93 ? -13.042 2.617 1.638 1.00 97.06 93 GLN A O 1
ATOM 733 N N . LEU A 1 94 ? -13.188 3.569 3.673 1.00 96.94 94 LEU A N 1
ATOM 734 C CA . LEU A 1 94 ? -13.438 2.347 4.426 1.00 96.94 94 LEU A CA 1
ATOM 735 C C . LEU A 1 94 ? -14.873 2.354 4.943 1.00 96.94 94 LEU A C 1
ATOM 737 O O . LEU A 1 94 ? -15.384 3.391 5.380 1.00 96.94 94 LEU A O 1
ATOM 741 N N . ASP A 1 95 ? -15.487 1.182 4.932 1.00 96.19 95 ASP A N 1
ATOM 742 C CA . ASP A 1 95 ? -16.707 0.874 5.658 1.00 96.19 95 ASP A CA 1
ATOM 743 C C . ASP A 1 95 ? -16.370 0.223 7.006 1.00 96.19 95 ASP A C 1
ATOM 745 O O . ASP A 1 95 ? -15.274 -0.303 7.219 1.00 96.19 95 ASP A O 1
ATOM 749 N N . ALA A 1 96 ? -17.325 0.244 7.937 1.00 93.44 96 ALA A N 1
ATOM 750 C CA . ALA A 1 96 ? -17.190 -0.517 9.173 1.00 93.44 96 ALA A CA 1
ATOM 751 C C . ALA A 1 96 ? -17.242 -2.026 8.866 1.00 93.44 96 ALA A C 1
ATOM 753 O O . ALA A 1 96 ? -18.171 -2.500 8.210 1.00 93.44 96 ALA A O 1
ATOM 754 N N . GLY A 1 97 ? -16.271 -2.780 9.373 1.00 91.19 97 GLY A N 1
ATOM 755 C CA . GLY A 1 97 ? -16.061 -4.195 9.088 1.00 91.19 97 GLY A CA 1
ATOM 756 C C . GLY A 1 97 ? -14.819 -4.443 8.232 1.00 91.19 97 GLY A C 1
ATOM 757 O O . GLY A 1 97 ? -13.832 -3.713 8.315 1.00 91.19 97 GLY A O 1
ATOM 758 N N . LEU A 1 98 ? -14.855 -5.523 7.448 1.00 92.75 98 LEU A N 1
ATOM 759 C CA . LEU A 1 98 ? -13.773 -5.918 6.545 1.00 92.75 98 LEU A CA 1
ATOM 760 C C . LEU A 1 98 ? -13.852 -5.146 5.225 1.00 92.75 98 LEU A C 1
ATOM 762 O O . LEU A 1 98 ? -14.913 -5.067 4.609 1.00 92.75 98 LEU A O 1
ATOM 766 N N . ASN A 1 99 ? -12.706 -4.641 4.784 1.00 93.81 99 ASN A N 1
ATOM 767 C CA . ASN A 1 99 ? -12.507 -3.915 3.538 1.00 93.81 99 ASN A CA 1
ATOM 768 C C . ASN A 1 99 ? -11.410 -4.610 2.731 1.00 93.81 99 ASN A C 1
ATOM 770 O O . ASN A 1 99 ? -10.370 -4.953 3.289 1.00 93.81 99 ASN A O 1
ATOM 774 N N . TYR A 1 100 ? -11.635 -4.768 1.430 1.00 93.69 100 TYR A N 1
ATOM 775 C CA . TYR A 1 100 ? -10.713 -5.413 0.497 1.00 93.69 100 TYR A CA 1
ATOM 776 C C . TYR A 1 100 ? -10.299 -4.372 -0.537 1.00 93.69 100 TYR A C 1
ATOM 778 O O . TYR A 1 100 ? -11.149 -3.831 -1.247 1.00 93.69 100 TYR A O 1
ATOM 786 N N . LEU A 1 101 ? -9.016 -4.023 -0.556 1.00 93.69 101 LEU A N 1
ATOM 787 C CA . LEU A 1 101 ? -8.487 -2.953 -1.395 1.00 93.69 101 LEU A CA 1
ATOM 788 C C . LEU A 1 101 ? -7.503 -3.536 -2.405 1.00 93.69 101 LEU A C 1
ATOM 790 O O . LEU A 1 101 ? -6.467 -4.082 -2.023 1.00 93.69 101 LEU A O 1
ATOM 794 N N . ASP A 1 102 ? -7.797 -3.362 -3.689 1.00 94.12 102 ASP A N 1
ATOM 795 C CA . ASP A 1 102 ? -6.879 -3.744 -4.757 1.00 94.12 102 ASP A CA 1
ATOM 796 C C . ASP A 1 102 ? -5.696 -2.775 -4.826 1.00 94.12 102 ASP A C 1
ATOM 798 O O . ASP A 1 102 ? -5.857 -1.550 -4.878 1.00 94.12 102 ASP A O 1
ATOM 802 N N . TYR A 1 103 ? -4.489 -3.331 -4.877 1.00 94.94 103 TYR A N 1
ATOM 803 C CA . TYR A 1 103 ? -3.258 -2.581 -5.064 1.00 94.94 103 TYR A CA 1
ATOM 804 C C . TYR A 1 103 ? -2.389 -3.209 -6.153 1.00 94.94 103 TYR A C 1
ATOM 806 O O . TYR A 1 103 ? -2.043 -4.386 -6.130 1.00 94.94 103 TYR A O 1
ATOM 814 N N . ASP A 1 104 ? -1.986 -2.378 -7.106 1.00 94.69 104 ASP A N 1
ATOM 815 C CA . ASP A 1 104 ? -1.204 -2.739 -8.288 1.00 94.69 104 ASP A CA 1
ATOM 816 C C . ASP A 1 104 ? 0.319 -2.671 -8.069 1.00 94.69 104 ASP A C 1
ATOM 818 O O . ASP A 1 104 ? 1.085 -2.626 -9.029 1.00 94.69 104 ASP A O 1
ATOM 822 N N . LEU A 1 105 ? 0.778 -2.622 -6.813 1.00 95.38 105 LEU A N 1
ATOM 823 C CA . LEU A 1 105 ? 2.195 -2.517 -6.434 1.00 95.38 105 LEU A CA 1
ATOM 824 C C . LEU A 1 105 ? 2.939 -1.329 -7.075 1.00 95.38 105 LEU A C 1
ATOM 826 O O . LEU A 1 105 ? 4.160 -1.371 -7.249 1.00 95.38 105 LEU A O 1
ATOM 830 N N . THR A 1 106 ? 2.222 -0.266 -7.444 1.00 96.50 106 THR A N 1
ATOM 831 C CA . THR A 1 106 ? 2.830 0.939 -8.026 1.00 96.50 106 THR A CA 1
ATOM 832 C C . THR A 1 106 ? 3.377 1.889 -6.969 1.00 96.50 106 THR A C 1
ATOM 834 O O . THR A 1 106 ? 2.919 1.905 -5.825 1.00 96.50 106 THR A O 1
ATOM 837 N N . VAL A 1 107 ? 4.332 2.726 -7.366 1.00 96.31 107 VAL A N 1
ATOM 838 C CA . VAL A 1 107 ? 4.910 3.799 -6.550 1.00 96.31 107 VAL A CA 1
ATOM 839 C C . VAL A 1 107 ? 4.801 5.150 -7.250 1.00 96.31 107 VAL A C 1
ATOM 841 O O . VAL A 1 107 ? 4.746 5.228 -8.480 1.00 96.31 107 VAL A O 1
ATOM 844 N N . ASP A 1 108 ? 4.826 6.231 -6.474 1.00 94.56 108 ASP A N 1
ATOM 845 C CA . ASP A 1 108 ? 4.832 7.585 -7.015 1.00 94.56 108 ASP A CA 1
ATOM 846 C C . ASP A 1 108 ? 6.242 7.927 -7.503 1.00 94.56 108 ASP A C 1
ATOM 848 O O . ASP A 1 108 ? 7.153 8.206 -6.719 1.00 94.56 108 ASP A O 1
ATOM 852 N N . THR A 1 109 ? 6.430 7.968 -8.823 1.00 91.12 109 THR A N 1
ATOM 853 C CA . THR A 1 109 ? 7.723 8.293 -9.453 1.00 91.12 109 THR A CA 1
ATOM 854 C C . THR A 1 109 ? 8.330 9.601 -8.924 1.00 91.12 109 THR A C 1
ATOM 856 O O . THR A 1 109 ? 9.550 9.741 -8.840 1.00 91.12 109 THR A O 1
ATOM 859 N N . GLU A 1 110 ? 7.500 10.573 -8.536 1.00 89.94 110 GLU A N 1
ATOM 860 C CA . GLU A 1 110 ? 7.958 11.839 -7.955 1.00 89.94 110 GLU A CA 1
ATOM 861 C C . GLU A 1 110 ? 8.633 11.661 -6.591 1.00 89.94 110 GLU A C 1
ATOM 863 O O . GLU A 1 110 ? 9.627 12.334 -6.318 1.00 89.94 110 GLU A O 1
ATOM 868 N N . LYS A 1 111 ? 8.162 10.717 -5.770 1.00 90.31 111 LYS A N 1
ATOM 869 C CA . LYS A 1 111 ? 8.730 10.419 -4.446 1.00 90.31 111 LYS A CA 1
ATOM 870 C C . LYS A 1 111 ? 10.054 9.671 -4.516 1.00 90.31 111 LYS A C 1
AT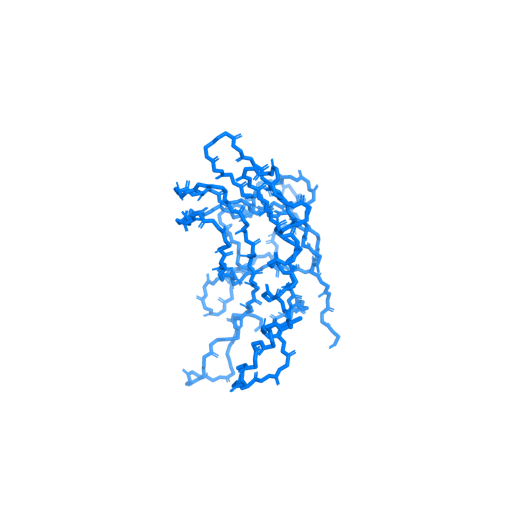OM 872 O O . LYS A 1 111 ? 10.880 9.783 -3.612 1.00 90.31 111 LYS A O 1
ATOM 877 N N . LEU A 1 112 ? 10.302 8.976 -5.624 1.00 88.44 112 LEU A N 1
ATOM 878 C CA . LEU A 1 112 ? 11.585 8.323 -5.881 1.00 88.44 112 LEU A CA 1
ATOM 879 C C . LEU A 1 112 ? 12.695 9.329 -6.209 1.00 88.44 112 LEU A C 1
ATOM 881 O O . LEU A 1 112 ? 13.878 9.017 -6.055 1.00 88.44 112 LEU A O 1
ATOM 885 N N . ARG A 1 113 ? 12.351 10.543 -6.663 1.00 85.06 113 ARG A N 1
ATOM 886 C CA . ARG A 1 113 ? 13.332 11.555 -7.071 1.00 85.06 113 ARG A CA 1
ATOM 887 C C . ARG A 1 113 ? 14.030 12.151 -5.853 1.00 85.06 113 ARG A C 1
ATOM 889 O O . ARG A 1 113 ? 13.534 13.062 -5.199 1.00 85.06 113 ARG A O 1
ATOM 896 N N . SER A 1 114 ? 15.253 11.696 -5.601 1.00 79.81 114 SER A N 1
ATOM 897 C CA . SER A 1 114 ? 16.135 12.257 -4.579 1.00 79.81 114 SER A CA 1
ATOM 898 C C . SER A 1 114 ? 17.397 12.847 -5.201 1.00 79.81 114 SER A C 1
ATOM 900 O O . SER A 1 114 ? 17.999 12.253 -6.091 1.00 79.81 114 SER A O 1
ATOM 902 N N . ARG A 1 115 ? 17.846 14.004 -4.694 1.00 76.25 115 ARG A N 1
ATOM 903 C CA . ARG A 1 115 ? 19.151 14.600 -5.057 1.00 76.25 115 ARG A CA 1
ATOM 904 C C . ARG A 1 115 ? 20.333 13.935 -4.341 1.00 76.25 115 ARG A C 1
ATOM 906 O O . ARG A 1 115 ? 21.473 14.365 -4.509 1.00 76.25 115 ARG A O 1
ATOM 913 N N . ARG A 1 116 ? 20.080 12.925 -3.501 1.00 79.56 116 ARG A N 1
ATOM 914 C CA . ARG A 1 116 ? 21.138 12.171 -2.821 1.00 79.56 116 ARG A CA 1
ATOM 915 C C . ARG A 1 116 ? 21.958 11.401 -3.856 1.00 79.56 116 ARG A C 1
ATOM 917 O O . ARG A 1 116 ? 21.400 10.727 -4.711 1.00 79.56 116 ARG A O 1
ATOM 924 N N . LYS A 1 117 ? 23.287 11.460 -3.727 1.00 77.88 117 LYS A N 1
ATOM 925 C CA . LYS A 1 117 ? 24.231 10.778 -4.629 1.00 77.88 117 LYS A CA 1
ATOM 926 C C . LYS A 1 117 ? 24.028 9.254 -4.682 1.00 77.88 117 LYS A C 1
ATOM 928 O O . LYS A 1 117 ? 24.297 8.654 -5.710 1.00 77.88 117 LYS A O 1
ATOM 933 N N . ASN A 1 118 ? 23.516 8.666 -3.599 1.00 84.12 118 ASN A N 1
ATOM 934 C CA . ASN A 1 118 ? 23.277 7.228 -3.453 1.00 84.12 118 ASN A CA 1
ATOM 935 C C . ASN A 1 118 ? 21.775 6.932 -3.321 1.00 84.12 118 ASN A C 1
ATOM 937 O O . ASN A 1 118 ? 21.356 6.268 -2.379 1.00 84.12 118 ASN A O 1
ATOM 941 N N . ASN A 1 119 ? 20.938 7.514 -4.181 1.00 86.06 119 ASN A N 1
ATOM 942 C CA . ASN A 1 119 ? 19.514 7.197 -4.172 1.00 86.06 119 ASN A CA 1
ATOM 943 C C . ASN A 1 119 ? 19.298 5.736 -4.627 1.00 86.06 119 ASN A C 1
ATOM 945 O O . ASN A 1 119 ? 19.571 5.461 -5.795 1.00 86.06 119 ASN A O 1
ATOM 949 N N . PRO A 1 120 ? 18.785 4.825 -3.775 1.00 86.38 120 PRO A N 1
ATOM 950 C CA . PRO A 1 120 ? 18.561 3.426 -4.161 1.00 86.38 120 PRO A CA 1
ATOM 951 C C . PRO A 1 120 ? 17.527 3.269 -5.289 1.00 86.38 120 PRO A C 1
ATOM 953 O O . PRO A 1 120 ? 17.501 2.248 -5.966 1.00 86.38 120 PRO A O 1
ATOM 956 N N . TYR A 1 121 ? 16.712 4.299 -5.534 1.00 91.00 121 TYR A N 1
ATOM 957 C CA . TYR A 1 121 ? 15.668 4.309 -6.560 1.00 91.00 121 TYR A CA 1
ATOM 958 C C . TYR A 1 121 ? 16.076 5.042 -7.842 1.00 91.00 121 TYR A C 1
ATOM 960 O O . TYR A 1 121 ? 15.221 5.348 -8.666 1.00 91.00 121 TYR A O 1
ATOM 968 N N . ALA A 1 122 ? 17.361 5.374 -8.019 1.00 86.56 122 ALA A N 1
ATOM 969 C CA . ALA A 1 122 ? 17.822 6.150 -9.176 1.00 86.56 122 ALA A CA 1
ATOM 970 C C . ALA A 1 122 ? 17.493 5.481 -10.525 1.00 86.56 122 ALA A C 1
ATOM 972 O O . ALA A 1 122 ? 17.182 6.182 -11.485 1.00 86.56 122 ALA A O 1
ATOM 973 N N . ASP A 1 123 ? 17.511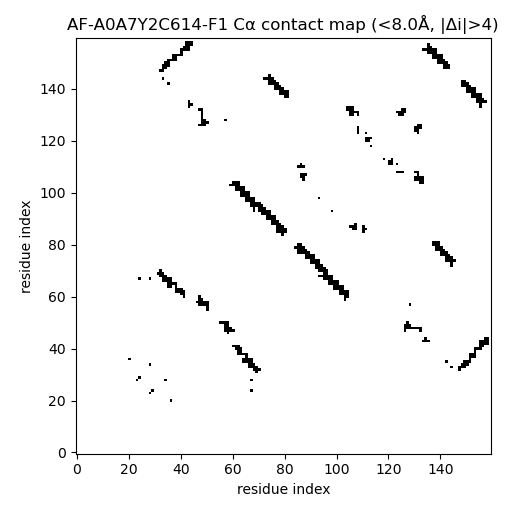 4.147 -10.564 1.00 87.56 123 ASP A N 1
ATOM 974 C CA . ASP A 1 123 ? 17.247 3.349 -11.768 1.00 87.56 123 ASP A CA 1
ATOM 975 C C . ASP A 1 123 ? 15.783 2.898 -11.884 1.00 87.56 123 ASP A C 1
ATOM 977 O O . ASP A 1 123 ? 15.436 2.097 -12.757 1.00 87.56 123 ASP A O 1
ATOM 981 N N . TRP A 1 124 ? 14.918 3.351 -10.975 1.00 91.88 124 TRP A N 1
ATOM 982 C CA . TRP A 1 124 ? 13.491 3.069 -11.035 1.00 91.88 124 TRP A CA 1
ATOM 983 C C . TRP A 1 124 ? 12.831 4.092 -11.950 1.00 91.88 124 TRP A C 1
ATOM 985 O O . TRP A 1 124 ? 12.903 5.301 -11.722 1.00 91.88 124 TRP A O 1
ATOM 995 N N . GLY A 1 125 ? 12.193 3.594 -13.000 1.00 89.00 125 GLY A N 1
ATOM 996 C CA . GLY A 1 125 ? 11.514 4.409 -13.990 1.00 89.00 125 GLY A CA 1
ATOM 997 C C . GLY A 1 125 ? 10.193 3.778 -14.411 1.00 89.00 125 GLY A C 1
ATOM 998 O O . GLY A 1 125 ? 9.942 2.613 -14.089 1.00 89.00 125 GLY A O 1
ATOM 999 N N . PRO A 1 126 ? 9.365 4.552 -15.126 1.00 93.12 126 PRO A N 1
ATOM 1000 C CA . PRO A 1 126 ? 8.094 4.065 -15.624 1.00 93.12 126 PRO A CA 1
ATOM 1001 C C . PRO A 1 126 ? 8.300 2.942 -16.643 1.00 93.12 126 PRO A C 1
ATOM 1003 O O . PRO A 1 126 ? 9.260 2.953 -17.419 1.00 93.12 126 PRO A O 1
ATOM 1006 N N . SER A 1 127 ? 7.363 2.003 -16.641 1.00 93.94 127 SER A N 1
ATOM 1007 C CA . SER A 1 127 ? 7.249 0.918 -17.616 1.00 93.94 127 SER A CA 1
ATOM 1008 C C . SER A 1 127 ? 6.501 1.399 -18.869 1.00 93.94 127 SER A C 1
ATOM 1010 O O . SER A 1 127 ? 6.177 2.583 -18.999 1.00 93.94 127 SER A O 1
ATOM 1012 N N . ASP A 1 128 ? 6.203 0.494 -19.805 1.00 93.81 128 ASP A N 1
ATOM 1013 C CA . ASP A 1 128 ? 5.541 0.831 -21.077 1.00 93.81 128 ASP A CA 1
ATOM 1014 C C . ASP A 1 128 ? 4.103 1.371 -20.910 1.00 93.81 128 ASP A C 1
ATOM 1016 O O . ASP A 1 128 ? 3.536 1.927 -21.857 1.00 93.81 128 ASP A O 1
ATOM 1020 N N . ASP A 1 129 ? 3.490 1.188 -19.741 1.00 93.81 129 ASP A N 1
ATOM 1021 C CA . ASP A 1 129 ? 2.186 1.742 -19.358 1.00 93.81 129 ASP A CA 1
ATOM 1022 C C . ASP A 1 129 ? 2.271 3.083 -18.610 1.00 93.81 129 ASP A C 1
ATOM 1024 O O . ASP A 1 129 ? 1.244 3.674 -18.276 1.00 93.81 129 ASP A O 1
ATOM 1028 N N . GLY A 1 130 ? 3.482 3.595 -18.380 1.00 93.69 130 GLY A N 1
ATOM 1029 C CA . GLY A 1 130 ? 3.724 4.852 -17.676 1.00 93.69 130 GLY A CA 1
ATOM 1030 C C . GLY A 1 130 ? 3.788 4.729 -16.151 1.00 93.69 130 GLY A C 1
ATOM 1031 O O . GLY A 1 130 ? 4.081 5.731 -15.495 1.00 93.69 130 GLY A O 1
ATOM 1032 N N . GLN A 1 131 ? 3.580 3.534 -15.589 1.00 96.12 131 GLN A N 1
ATOM 1033 C CA . GLN A 1 131 ? 3.602 3.295 -14.147 1.00 96.12 131 GLN A CA 1
ATOM 1034 C C . GLN A 1 131 ? 4.970 2.781 -13.685 1.00 96.12 131 GLN A C 1
ATOM 1036 O O . GLN A 1 131 ? 5.668 2.058 -14.400 1.00 96.12 131 GLN A O 1
ATOM 1041 N N . THR A 1 132 ? 5.358 3.136 -12.461 1.00 96.00 132 THR A N 1
ATOM 1042 C CA . THR A 1 132 ? 6.556 2.593 -11.808 1.00 96.00 132 THR A CA 1
ATOM 1043 C C . THR A 1 132 ? 6.121 1.594 -10.748 1.00 96.00 132 THR A C 1
ATOM 1045 O O . THR A 1 132 ? 5.256 1.906 -9.932 1.00 96.00 132 THR A O 1
ATOM 1048 N N . TYR A 1 133 ? 6.730 0.413 -10.742 1.00 95.44 133 TYR A N 1
ATOM 1049 C CA . TYR A 1 133 ? 6.377 -0.682 -9.841 1.00 95.44 133 TYR A CA 1
ATOM 1050 C C . TYR A 1 133 ? 7.438 -0.906 -8.766 1.00 95.44 133 TYR A C 1
ATOM 1052 O O . TYR A 1 133 ? 8.619 -0.618 -8.981 1.00 95.44 133 TYR A O 1
ATOM 1060 N N . LEU A 1 134 ? 7.012 -1.456 -7.626 1.00 95.06 134 LEU A N 1
ATOM 1061 C CA . LEU A 1 134 ? 7.915 -1.995 -6.613 1.00 95.06 134 LEU A CA 1
ATOM 1062 C C . LEU A 1 134 ? 8.846 -3.059 -7.214 1.00 95.06 134 LEU A C 1
ATOM 1064 O O . LEU A 1 134 ? 8.448 -3.838 -8.084 1.00 95.06 134 LEU A O 1
ATOM 1068 N N . ARG A 1 135 ? 10.083 -3.102 -6.716 1.00 93.06 135 ARG A N 1
ATOM 1069 C CA . ARG A 1 135 ? 11.054 -4.173 -6.992 1.00 93.06 135 ARG A CA 1
ATOM 1070 C C . ARG A 1 135 ? 11.217 -5.063 -5.768 1.00 93.06 135 ARG A C 1
ATOM 1072 O O . ARG A 1 135 ? 10.526 -4.856 -4.774 1.00 93.06 135 ARG A O 1
ATOM 1079 N N . GLU A 1 136 ? 12.093 -6.066 -5.841 1.00 93.00 136 GLU A N 1
ATOM 1080 C CA . GLU A 1 136 ? 12.396 -6.858 -4.652 1.00 93.00 136 GLU A CA 1
ATOM 1081 C C . GLU A 1 136 ? 12.831 -5.983 -3.464 1.00 93.00 136 GLU A C 1
ATOM 1083 O O . GLU A 1 136 ? 13.570 -5.008 -3.624 1.00 93.00 136 GLU A O 1
ATOM 1088 N N . GLY A 1 137 ? 12.363 -6.340 -2.271 1.00 93.06 137 GLY A N 1
ATOM 1089 C CA . GLY A 1 137 ? 12.631 -5.586 -1.053 1.00 93.06 137 GLY A CA 1
ATOM 1090 C C . GLY A 1 137 ? 11.544 -5.757 -0.002 1.00 93.06 137 GLY A C 1
ATOM 1091 O O . GLY A 1 137 ? 10.530 -6.422 -0.231 1.00 93.06 137 GLY A O 1
ATOM 1092 N N . THR A 1 138 ? 11.777 -5.130 1.146 1.00 95.00 138 THR A N 1
ATOM 1093 C CA . THR A 1 138 ? 10.823 -5.063 2.251 1.00 95.00 138 THR A CA 1
ATOM 1094 C C . THR A 1 138 ? 10.210 -3.671 2.305 1.00 95.00 138 THR A C 1
ATOM 1096 O O . THR A 1 138 ? 10.912 -2.660 2.209 1.00 95.00 138 THR A O 1
ATOM 1099 N N . TYR A 1 139 ? 8.892 -3.627 2.451 1.00 96.25 139 TYR A N 1
ATOM 1100 C CA . TYR A 1 139 ? 8.101 -2.405 2.493 1.00 96.25 139 TYR A CA 1
ATOM 1101 C C . TYR A 1 139 ? 7.076 -2.484 3.615 1.00 96.25 139 TYR A C 1
ATOM 1103 O O . TYR A 1 139 ? 6.741 -3.565 4.086 1.00 96.25 139 TYR A O 1
ATOM 1111 N N . GLN A 1 140 ? 6.527 -1.341 4.001 1.00 97.06 140 GLN A N 1
ATOM 1112 C CA . GLN A 1 140 ? 5.445 -1.276 4.974 1.00 97.06 140 GLN A CA 1
ATOM 1113 C C . GLN A 1 140 ? 4.276 -0.490 4.394 1.00 97.06 140 GLN A C 1
ATOM 1115 O O . GLN A 1 140 ? 4.459 0.620 3.890 1.00 97.06 140 GLN A O 1
ATOM 1120 N N . ILE A 1 141 ? 3.070 -1.049 4.492 1.00 97.25 141 ILE A N 1
ATOM 1121 C CA . ILE A 1 141 ? 1.830 -0.308 4.262 1.00 97.25 141 ILE A CA 1
ATOM 1122 C C . ILE A 1 141 ? 1.275 0.117 5.610 1.00 97.25 141 ILE A C 1
ATOM 1124 O O . ILE A 1 141 ? 1.045 -0.707 6.491 1.00 97.25 141 ILE A O 1
ATOM 1128 N N . THR A 1 142 ? 1.042 1.415 5.751 1.00 97.44 142 THR A N 1
ATOM 1129 C CA . THR A 1 142 ? 0.375 2.017 6.903 1.00 97.44 142 THR A CA 1
ATOM 1130 C C . THR A 1 142 ? -0.992 2.519 6.473 1.00 97.44 142 THR A C 1
ATOM 1132 O O . THR A 1 142 ? -1.103 3.228 5.474 1.00 97.44 142 THR A O 1
ATOM 1135 N N . VAL A 1 143 ? -2.022 2.172 7.239 1.00 97.62 143 VAL A N 1
ATOM 1136 C CA . VAL A 1 143 ? -3.386 2.675 7.076 1.00 97.62 143 VAL A CA 1
ATOM 1137 C C . VAL A 1 143 ? -3.713 3.539 8.283 1.00 97.62 143 VAL A C 1
ATOM 1139 O O . VAL A 1 143 ? -3.561 3.095 9.419 1.00 97.62 143 VAL A O 1
ATOM 1142 N N . THR A 1 144 ? -4.182 4.757 8.032 1.00 97.69 144 THR A N 1
ATOM 1143 C CA . THR A 1 144 ? -4.565 5.723 9.063 1.00 97.69 144 THR A CA 1
ATOM 1144 C C . THR A 1 144 ? -6.009 6.151 8.852 1.00 97.69 144 THR A C 1
ATOM 1146 O O . THR A 1 144 ? -6.367 6.622 7.770 1.00 97.69 144 THR A O 1
ATOM 1149 N N . LEU A 1 145 ? -6.829 6.0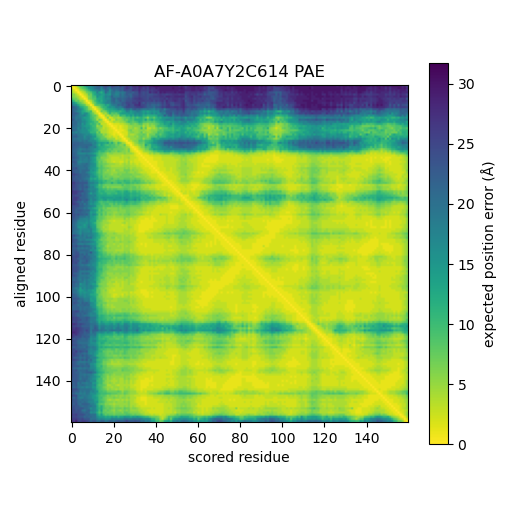37 9.894 1.00 97.19 145 LEU A N 1
ATOM 1150 C CA . LEU A 1 145 ? -8.218 6.486 9.914 1.00 97.19 145 LEU A CA 1
ATOM 1151 C C . LEU A 1 145 ? -8.444 7.346 11.162 1.00 97.19 145 LEU A C 1
ATOM 1153 O O . LEU A 1 145 ? -8.443 6.853 12.287 1.00 97.19 145 LEU A O 1
ATOM 1157 N N . GLY A 1 146 ? -8.627 8.654 10.975 1.00 93.38 146 GLY A N 1
ATOM 1158 C CA . GLY A 1 146 ? -8.742 9.587 12.098 1.00 93.38 146 GLY A CA 1
ATOM 1159 C C . GLY A 1 146 ? -7.466 9.613 12.949 1.00 93.38 146 GLY A C 1
ATOM 1160 O O . GLY A 1 146 ? -6.425 10.064 12.477 1.00 93.38 146 GLY A O 1
ATOM 1161 N N . SER A 1 147 ? -7.560 9.166 14.205 1.00 92.25 147 SER A N 1
ATOM 1162 C CA . SER A 1 147 ? -6.423 9.035 15.131 1.00 92.25 147 SER A CA 1
ATOM 1163 C C . SER A 1 147 ? -5.825 7.629 15.186 1.00 92.25 147 SER A C 1
ATOM 1165 O O . SER A 1 147 ? -4.777 7.452 15.804 1.00 92.25 147 SER A O 1
ATOM 1167 N N . ASP A 1 148 ? -6.492 6.644 14.588 1.00 93.81 148 ASP A N 1
ATOM 1168 C CA . ASP A 1 148 ? -6.063 5.252 14.603 1.00 93.81 148 ASP A CA 1
ATOM 1169 C C . ASP A 1 148 ? -5.138 4.964 13.420 1.00 93.81 148 ASP A C 1
ATOM 1171 O O . ASP A 1 148 ? -5.347 5.458 12.308 1.00 93.81 148 ASP A O 1
ATOM 1175 N N . SER A 1 149 ? -4.118 4.141 13.653 1.00 95.62 149 SER A N 1
ATOM 1176 C CA . SER A 1 149 ? -3.185 3.699 12.619 1.00 95.62 149 SER A CA 1
ATOM 1177 C C . SER A 1 149 ? -2.823 2.235 12.809 1.00 95.62 149 SER A C 1
ATOM 1179 O O . SER A 1 149 ? -2.511 1.820 13.925 1.00 95.62 149 SER A O 1
ATOM 1181 N N . ALA A 1 150 ? -2.791 1.485 11.716 1.00 95.62 150 ALA A N 1
ATOM 1182 C CA . ALA A 1 150 ? -2.339 0.102 11.672 1.00 95.62 150 ALA A CA 1
ATOM 1183 C C . ALA A 1 150 ? -1.347 -0.082 10.517 1.00 95.62 150 ALA A C 1
ATOM 1185 O O . ALA A 1 150 ? -1.300 0.721 9.581 1.00 95.62 150 ALA A O 1
ATOM 1186 N N . SER A 1 151 ? -0.498 -1.102 10.593 1.00 95.25 151 SER A N 1
ATOM 1187 C CA . SER A 1 151 ? 0.552 -1.334 9.600 1.00 95.25 151 SER A CA 1
ATOM 1188 C C . SER A 1 151 ? 0.777 -2.814 9.358 1.00 95.25 151 SER A C 1
ATOM 1190 O O . SER A 1 151 ? 0.608 -3.613 10.273 1.00 95.25 151 SER A O 1
ATOM 1192 N N . SER A 1 152 ? 1.191 -3.146 8.139 1.00 94.56 152 SER A N 1
ATOM 1193 C CA . SER A 1 152 ? 1.567 -4.498 7.734 1.00 94.56 152 SER A CA 1
ATOM 1194 C C . SER A 1 152 ? 2.814 -4.447 6.850 1.00 94.56 152 SER A C 1
ATOM 1196 O O . SER A 1 152 ? 2.993 -3.505 6.066 1.00 94.56 152 SER A O 1
ATOM 1198 N N . GLU A 1 153 ? 3.702 -5.423 7.024 1.00 94.81 153 GLU A N 1
ATOM 1199 C CA . GLU A 1 153 ? 4.937 -5.553 6.252 1.00 94.81 153 GLU A CA 1
ATOM 1200 C C . GLU A 1 153 ? 4.681 -6.354 4.970 1.00 94.81 153 GLU A C 1
ATOM 1202 O O . GLU A 1 153 ? 3.911 -7.312 4.948 1.00 94.81 153 GLU A O 1
ATOM 1207 N N . ILE A 1 154 ? 5.353 -5.961 3.894 1.00 92.94 154 ILE A N 1
ATOM 1208 C CA . ILE A 1 154 ? 5.323 -6.625 2.599 1.00 92.94 154 ILE A CA 1
ATOM 1209 C C . ILE A 1 154 ? 6.745 -7.022 2.225 1.00 92.94 154 ILE A C 1
ATOM 1211 O O . ILE A 1 154 ? 7.611 -6.163 2.059 1.00 92.94 154 ILE A O 1
ATOM 1215 N N . GLU A 1 155 ? 6.967 -8.315 2.001 1.00 93.38 155 GLU A N 1
ATOM 1216 C CA . GLU A 1 155 ? 8.237 -8.841 1.496 1.00 93.38 155 GLU A CA 1
ATOM 1217 C C . GLU A 1 155 ? 8.098 -9.253 0.022 1.00 93.38 155 GLU A C 1
ATOM 1219 O O . GLU A 1 155 ? 7.562 -10.316 -0.315 1.00 93.38 155 GLU A O 1
ATOM 1224 N N . LEU A 1 156 ? 8.619 -8.426 -0.886 1.00 92.25 156 LEU A N 1
ATOM 1225 C CA . LEU A 1 156 ? 8.611 -8.703 -2.319 1.00 92.25 156 LEU A CA 1
ATOM 1226 C C . LEU A 1 156 ? 9.855 -9.517 -2.699 1.00 92.25 156 LEU A C 1
ATOM 1228 O O . LEU A 1 156 ? 10.970 -9.004 -2.776 1.00 92.25 156 LEU A O 1
ATOM 1232 N N . LYS A 1 157 ? 9.669 -10.815 -2.949 1.00 89.88 157 LYS A N 1
ATOM 1233 C CA . LYS A 1 157 ? 10.759 -11.733 -3.333 1.00 89.88 157 LYS A CA 1
ATOM 1234 C C . LYS A 1 157 ? 10.988 -11.735 -4.837 1.00 89.88 157 LYS A C 1
ATOM 1236 O O . LYS A 1 157 ? 10.031 -11.647 -5.607 1.00 89.88 157 LYS A O 1
ATOM 1241 N N . SER A 1 158 ? 12.233 -11.945 -5.262 1.00 81.00 158 SER A N 1
ATOM 1242 C CA . SER A 1 158 ? 12.556 -12.115 -6.679 1.00 81.00 158 SER A CA 1
ATOM 1243 C C . SER A 1 158 ? 11.848 -13.335 -7.290 1.00 81.00 158 SER A C 1
ATOM 1245 O O . SER A 1 158 ? 11.729 -14.408 -6.683 1.00 81.00 158 SER A O 1
ATOM 1247 N N . GLY A 1 159 ? 11.334 -13.163 -8.508 1.00 71.00 159 GLY A N 1
ATOM 1248 C CA . GLY A 1 159 ? 10.846 -14.252 -9.348 1.00 71.00 159 GLY A CA 1
ATOM 1249 C C . GLY A 1 159 ? 12.013 -15.081 -9.884 1.00 71.00 159 GLY A C 1
ATOM 1250 O O . GLY A 1 159 ? 13.035 -14.530 -10.280 1.00 71.00 159 GLY A O 1
ATOM 1251 N N . ARG A 1 160 ? 11.864 -16.407 -9.876 1.00 51.75 160 ARG A N 1
ATOM 1252 C CA . ARG A 1 160 ? 12.834 -17.349 -10.446 1.00 51.75 160 ARG A CA 1
ATOM 1253 C C . ARG A 1 160 ? 12.452 -17.728 -11.870 1.00 51.75 160 ARG A C 1
ATOM 1255 O O . ARG A 1 160 ? 11.227 -17.800 -12.122 1.00 51.75 160 ARG A O 1
#

Radius of gyration: 18.07 Å; Cα contacts (8 Å, |Δi|>4): 291; chains: 1; bounding box: 51×43×50 Å

Secondary structure (DSSP, 8-state):
-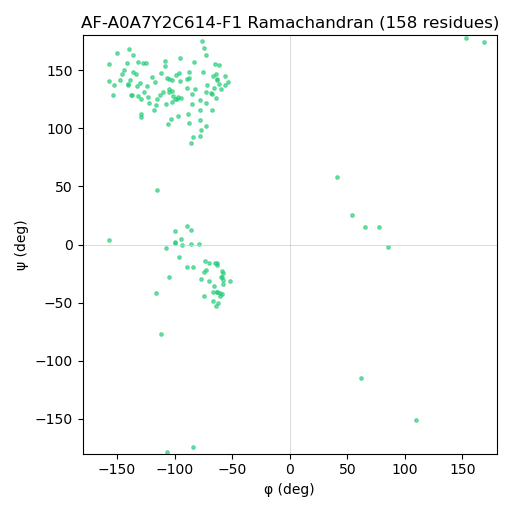-------SS-SSHHHHHHHHHHHHHHTSTT-SEEE-----PPB-TTTT--SSTTS------EEEEEEESS-EEEEEEEEETT--EEEEEEEEE-SEEEEEEE--EE-HHHH----TT-TTTT----TTS-EE--SEEEEEEEEETTEEEEEEEEEPBP-